Protein AF-A0A3D0XBM6-F1 (afdb_monomer)

Sequence (78 aa):
LVISNFTLCADCSHGRRPSFIGAARPEIANPLYEYFCQKLLDNDVGVVEKGIFGADMQVSLLNDGPVTIDINSKDLKR

Solvent-accessible surface area (backbone atoms only — not comparable to full-atom values): 5404 Å² total; per-residue (Å²): 109,51,68,87,65,63,72,80,42,46,46,62,90,63,77,93,61,67,41,50,85,78,35,70,55,68,88,57,39,51,60,49,51,54,49,50,56,50,50,41,51,75,64,70,65,63,78,81,48,70,63,64,83,93,57,92,80,88,85,88,82,84,75,85,83,74,81,84,84,89,84,57,81,87,76,58,82,130

Secondary structure (DSSP, 8-state):
-B---GGGG-B-SSSSS-B-TTSPPHHHHHHHHHHHHHHHHHTT-----B--TTS--------SS-------TTT---

Mean predicted aligned error: 3.13 Å

pLDDT: mean 95.81, std 4.39, range [64.12, 98.56]

Foldseek 3Di:
DDEDDQCVCWDPPDDDDTDSPRGDDPVPSVVVSVVVLVVCVVVVVPDRDYDDPPDDDDDDDDQVPNDDDDDDPVPDDD

Radius of gyration: 14.58 Å; Cα contacts (8 Å, |Δi|>4): 52; chains: 1; bounding box: 35×35×42 Å

Nearest PDB structures (foldseek):
  1jke-assembly1_A  TM=9.298E-01  e=5.323E-04  Escherichia coli
  2dbo-assembly1_A-2  TM=9.581E-01  e=1.499E-03  Aquifex aeolicus VF5
  3koc-assembly1_A  TM=9.151E-01  e=9.028E-03  Plasmodium falciparum 3D7
  3lmv-assembly3_F  TM=9.166E-01  e=5.824E-02  Plasmodium falciparum 3D7

Structure (mmCIF, N/CA/C/O backbone):
data_AF-A0A3D0XBM6-F1
#
_entry.id   AF-A0A3D0XBM6-F1
#
loop_
_atom_site.group_PDB
_atom_site.id
_atom_site.type_symbol
_atom_site.label_atom_id
_atom_site.label_alt_id
_atom_site.label_comp_id
_atom_site.label_asym_id
_atom_site.label_entity_id
_atom_site.label_seq_id
_atom_site.pdbx_PDB_ins_code
_atom_site.Cartn_x
_atom_site.Cartn_y
_atom_site.Cartn_z
_atom_site.occupancy
_atom_site.B_iso_or_equiv
_atom_site.auth_seq_id
_atom_site.auth_comp_id
_atom_site.auth_asym_id
_atom_site.auth_atom_id
_atom_site.pdbx_PDB_model_num
ATOM 1 N N . LEU A 1 1 ? -5.903 -1.080 7.518 1.00 96.44 1 LEU A N 1
ATOM 2 C CA . LEU A 1 1 ? -5.270 -2.127 6.688 1.00 96.44 1 LEU A CA 1
ATOM 3 C C . LEU A 1 1 ? -4.252 -1.496 5.742 1.00 96.44 1 LEU A C 1
ATOM 5 O O . LEU A 1 1 ? -4.635 -0.665 4.930 1.00 96.44 1 LEU A O 1
ATOM 9 N N . VAL A 1 2 ? -2.975 -1.867 5.850 1.00 97.94 2 VAL A N 1
ATOM 10 C CA . VAL A 1 2 ? -1.881 -1.372 5.004 1.00 97.94 2 VAL A CA 1
ATOM 11 C C . VAL A 1 2 ? -1.260 -2.538 4.245 1.00 97.94 2 VAL A C 1
ATOM 13 O O . VAL A 1 2 ? -0.719 -3.468 4.846 1.00 97.94 2 VAL A O 1
ATOM 16 N N . ILE A 1 3 ? -1.301 -2.465 2.918 1.00 98.38 3 ILE A N 1
ATOM 17 C CA . ILE A 1 3 ? -0.766 -3.486 2.016 1.00 98.38 3 ILE A CA 1
ATOM 18 C C . ILE A 1 3 ? 0.382 -2.877 1.211 1.00 98.38 3 ILE A C 1
ATOM 20 O O . ILE A 1 3 ? 0.201 -1.860 0.544 1.00 98.38 3 ILE A O 1
ATOM 24 N N . SER A 1 4 ? 1.567 -3.490 1.259 1.00 98.12 4 SER A N 1
ATOM 25 C CA . SER A 1 4 ? 2.688 -3.086 0.405 1.00 98.12 4 SER A CA 1
ATOM 26 C C . SER A 1 4 ? 2.339 -3.330 -1.066 1.00 98.12 4 SER A C 1
ATOM 28 O O . SER A 1 4 ? 2.043 -4.468 -1.430 1.00 98.12 4 SER A O 1
ATOM 30 N N . ASN A 1 5 ? 2.410 -2.301 -1.917 1.00 98.12 5 ASN A N 1
ATOM 31 C CA . ASN A 1 5 ? 2.116 -2.439 -3.343 1.00 98.12 5 ASN A CA 1
ATOM 32 C C . ASN A 1 5 ? 3.121 -1.687 -4.232 1.00 98.12 5 ASN A C 1
ATOM 34 O O . ASN A 1 5 ? 3.009 -0.480 -4.439 1.00 98.12 5 ASN A O 1
ATOM 38 N N . PHE A 1 6 ? 4.091 -2.411 -4.795 1.00 97.69 6 PHE A N 1
ATOM 39 C CA . PHE A 1 6 ? 5.112 -1.822 -5.669 1.00 97.69 6 PHE A CA 1
ATOM 40 C C . PHE A 1 6 ? 4.566 -1.410 -7.044 1.00 97.69 6 PHE A C 1
ATOM 42 O O . PHE A 1 6 ? 5.193 -0.601 -7.729 1.00 97.69 6 PHE A O 1
ATOM 49 N N . THR A 1 7 ? 3.409 -1.938 -7.466 1.00 96.94 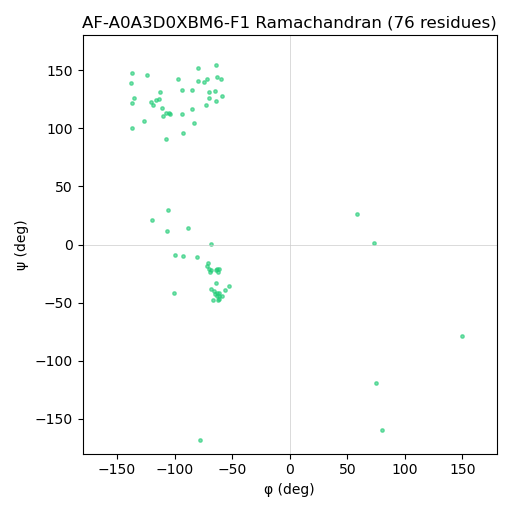7 THR A N 1
ATOM 50 C CA . THR A 1 7 ? 2.878 -1.656 -8.806 1.00 96.94 7 THR A CA 1
ATOM 51 C C . THR A 1 7 ? 2.365 -0.229 -8.949 1.00 96.94 7 THR A C 1
ATOM 53 O O . THR A 1 7 ? 2.217 0.243 -10.069 1.00 96.94 7 T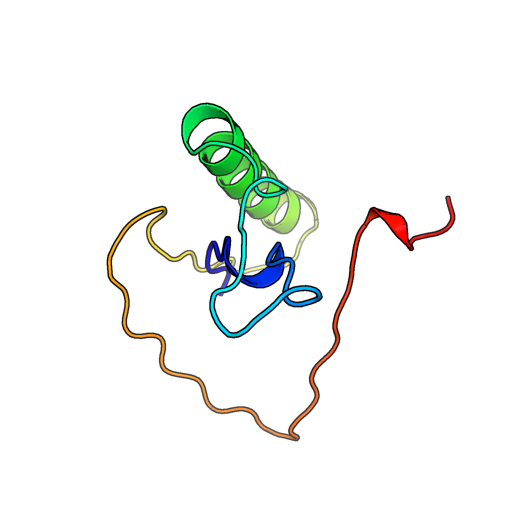HR A O 1
ATOM 56 N N . LEU A 1 8 ? 2.140 0.482 -7.840 1.00 96.69 8 LEU A N 1
ATOM 57 C CA . LEU A 1 8 ? 1.841 1.918 -7.850 1.00 96.69 8 LEU A CA 1
ATOM 58 C C . LEU A 1 8 ? 3.017 2.751 -8.387 1.00 96.69 8 LEU A C 1
ATOM 60 O O . LEU A 1 8 ? 2.817 3.853 -8.879 1.00 96.69 8 LEU A O 1
ATOM 64 N N . CYS A 1 9 ? 4.243 2.220 -8.344 1.00 95.88 9 CYS A N 1
ATOM 65 C CA . CYS A 1 9 ? 5.431 2.854 -8.919 1.00 95.88 9 CYS A CA 1
ATOM 66 C C . CYS A 1 9 ? 5.656 2.490 -10.400 1.00 95.88 9 CYS A C 1
ATOM 68 O O . CYS A 1 9 ? 6.765 2.671 -10.908 1.00 95.88 9 CYS A O 1
ATOM 70 N N . ALA A 1 10 ? 4.655 1.921 -11.076 1.00 96.38 10 ALA A N 1
ATOM 71 C CA . ALA A 1 10 ? 4.748 1.545 -12.478 1.00 96.38 10 ALA A CA 1
ATOM 72 C C . ALA A 1 10 ? 4.918 2.761 -13.399 1.00 96.38 10 ALA A C 1
ATOM 74 O O . ALA A 1 10 ? 4.136 3.707 -13.351 1.00 96.38 10 ALA A O 1
ATOM 75 N N . ASP A 1 11 ? 5.880 2.677 -14.312 1.00 95.75 11 ASP A N 1
ATOM 76 C CA . ASP A 1 11 ? 5.922 3.501 -15.512 1.00 95.75 11 ASP A CA 1
ATOM 77 C C . ASP A 1 11 ? 5.242 2.749 -16.664 1.00 95.75 11 ASP A C 1
ATOM 79 O O . ASP A 1 11 ? 5.728 1.718 -17.144 1.00 95.75 11 ASP A O 1
ATOM 83 N N . CYS A 1 12 ? 4.098 3.279 -17.092 1.00 95.31 12 CYS A N 1
ATOM 84 C CA . CYS A 1 12 ? 3.275 2.750 -18.180 1.00 95.31 12 CYS A CA 1
ATOM 85 C C . CYS A 1 12 ? 3.357 3.604 -19.458 1.00 95.31 12 CYS A C 1
ATOM 87 O O . CYS A 1 12 ? 2.545 3.421 -20.363 1.00 95.31 12 CY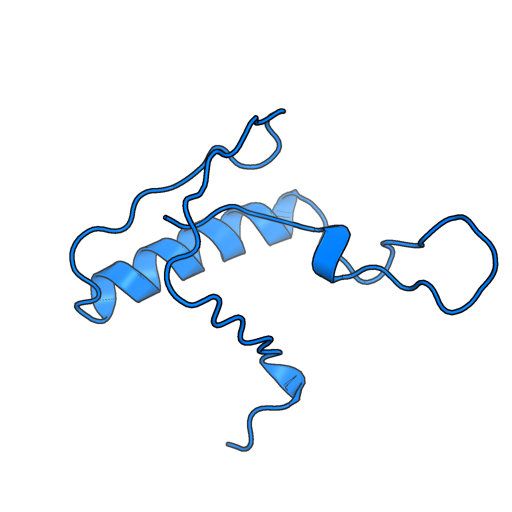S A O 1
ATOM 89 N N . SER A 1 13 ? 4.299 4.548 -19.549 1.00 95.06 13 SER A N 1
ATOM 90 C CA . SER A 1 13 ? 4.395 5.481 -20.682 1.00 95.06 13 SER A CA 1
ATOM 91 C C . SER A 1 13 ? 4.847 4.827 -21.998 1.00 95.06 13 SER A C 1
ATOM 93 O O . SER A 1 13 ? 4.569 5.363 -23.070 1.00 95.06 13 SER A O 1
ATOM 95 N N . HIS A 1 14 ? 5.501 3.658 -21.945 1.00 90.69 14 HIS A N 1
ATOM 96 C CA . HIS A 1 14 ? 6.079 2.989 -23.115 1.00 90.69 14 HIS A CA 1
ATOM 97 C C . HIS A 1 14 ? 5.599 1.534 -23.268 1.00 90.69 14 HIS A C 1
ATOM 99 O O . HIS A 1 14 ? 6.069 0.621 -22.591 1.00 90.69 14 HIS A O 1
ATOM 105 N N . GLY A 1 15 ? 4.716 1.294 -24.243 1.00 91.25 15 GLY A N 1
ATOM 106 C CA . GLY A 1 15 ? 4.274 -0.050 -24.636 1.00 91.25 15 GLY A CA 1
ATOM 107 C C . GLY A 1 15 ? 3.193 -0.655 -23.731 1.00 91.25 15 GLY A C 1
ATOM 108 O O . GLY A 1 15 ? 2.452 0.051 -23.060 1.00 91.25 15 GLY A O 1
ATOM 109 N N . ARG A 1 16 ? 3.055 -1.990 -23.766 1.00 94.44 16 ARG A N 1
ATOM 110 C CA . ARG A 1 16 ? 2.018 -2.741 -23.019 1.00 94.44 16 ARG A CA 1
ATOM 111 C C . ARG A 1 16 ? 2.517 -3.378 -21.720 1.00 94.44 16 ARG A C 1
ATOM 113 O O . ARG A 1 16 ? 1.717 -3.930 -20.973 1.00 94.44 16 ARG A O 1
ATOM 120 N N . ARG A 1 17 ? 3.831 -3.358 -21.475 1.00 96.25 17 ARG A N 1
ATOM 121 C CA . ARG A 1 17 ? 4.455 -3.935 -20.280 1.00 96.25 17 ARG A CA 1
ATOM 122 C C . ARG A 1 17 ? 4.917 -2.793 -19.373 1.00 96.25 17 ARG A C 1
ATOM 124 O O . ARG A 1 17 ? 5.860 -2.108 -19.760 1.00 96.25 17 ARG A O 1
ATOM 131 N N . PRO A 1 18 ? 4.314 -2.618 -18.188 1.00 96.38 18 PRO A N 1
ATOM 132 C CA . PRO A 1 18 ? 4.789 -1.636 -17.225 1.00 96.38 18 PRO A CA 1
ATOM 133 C C . PRO A 1 18 ? 6.234 -1.909 -16.797 1.00 96.38 18 PRO A C 1
ATOM 135 O O . PRO A 1 18 ? 6.637 -3.066 -16.625 1.00 96.38 18 PRO A O 1
ATOM 138 N N . SER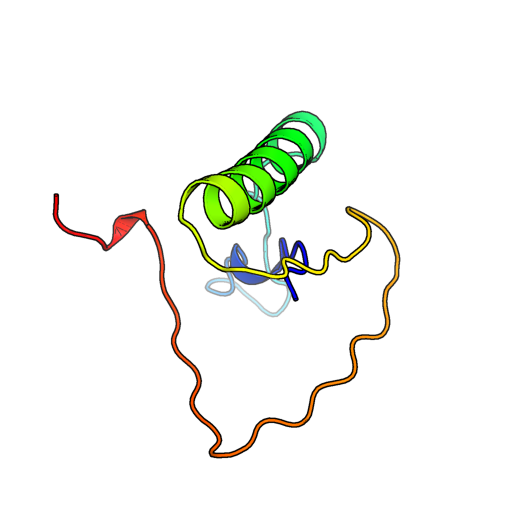 A 1 19 ? 7.003 -0.842 -16.607 1.00 96.62 19 SER A N 1
ATOM 139 C CA . SER A 1 19 ? 8.323 -0.883 -15.978 1.00 96.62 19 SER A CA 1
ATOM 140 C C . SER A 1 19 ? 8.201 -0.522 -14.501 1.00 96.62 19 SER A C 1
ATOM 142 O O . SER A 1 19 ? 7.444 0.369 -14.142 1.00 96.62 19 SER A O 1
ATOM 144 N N . PHE A 1 20 ? 8.974 -1.174 -13.636 1.00 96.56 20 PHE A N 1
ATOM 145 C CA . PHE A 1 20 ? 8.974 -0.908 -12.189 1.00 96.56 20 PHE A CA 1
ATOM 146 C C . PHE A 1 20 ? 10.342 -0.449 -11.690 1.00 96.56 20 PHE A C 1
ATOM 148 O O . PHE A 1 20 ? 10.650 -0.565 -10.509 1.00 96.56 20 PHE A O 1
ATOM 155 N N . ILE A 1 21 ? 11.187 0.063 -12.588 1.00 95.38 21 ILE A N 1
ATOM 156 C CA . ILE A 1 21 ? 12.558 0.467 -12.252 1.00 95.38 21 ILE A CA 1
ATOM 157 C C . ILE A 1 21 ? 12.608 1.596 -11.208 1.00 95.38 21 ILE A C 1
ATOM 159 O O . ILE A 1 21 ? 13.604 1.742 -10.508 1.00 95.38 21 ILE A O 1
ATOM 163 N N . GLY A 1 22 ? 11.528 2.378 -11.093 1.00 92.50 22 GLY A N 1
ATOM 164 C CA . GLY A 1 22 ? 11.370 3.419 -10.078 1.00 92.50 22 GLY A CA 1
ATOM 165 C C . GLY A 1 22 ? 10.938 2.904 -8.701 1.00 92.50 22 GLY A C 1
ATOM 166 O O . GLY A 1 22 ? 10.976 3.673 -7.741 1.00 92.50 22 GLY A O 1
ATOM 167 N N . ALA A 1 23 ? 10.530 1.636 -8.579 1.00 96.94 23 ALA A N 1
ATOM 168 C CA . ALA A 1 23 ? 10.205 1.037 -7.291 1.00 96.94 23 ALA A CA 1
ATOM 169 C C . ALA A 1 23 ? 11.490 0.748 -6.502 1.00 96.94 23 ALA A C 1
ATOM 171 O O . ALA A 1 23 ? 12.490 0.278 -7.048 1.00 96.94 23 ALA A O 1
ATOM 172 N N . ALA A 1 24 ? 11.462 1.002 -5.193 1.00 97.38 24 ALA A N 1
ATOM 173 C CA . ALA A 1 24 ? 12.570 0.635 -4.323 1.00 97.38 24 ALA A CA 1
ATOM 174 C C . ALA A 1 24 ? 12.757 -0.891 -4.298 1.00 97.38 24 ALA A C 1
ATOM 176 O O . ALA A 1 24 ? 11.788 -1.654 -4.306 1.00 97.38 24 ALA A O 1
ATOM 177 N N . ARG A 1 25 ? 14.014 -1.341 -4.226 1.00 97.75 25 ARG A N 1
ATOM 178 C CA . ARG A 1 25 ? 14.320 -2.768 -4.079 1.00 97.75 25 ARG A CA 1
ATOM 179 C C . ARG A 1 25 ? 13.789 -3.322 -2.745 1.00 97.75 25 ARG A C 1
ATOM 181 O O . ARG A 1 25 ? 13.704 -2.553 -1.784 1.00 97.75 25 ARG A O 1
ATOM 188 N N . PRO A 1 26 ? 13.506 -4.637 -2.635 1.00 97.56 26 PRO A N 1
ATOM 189 C CA . PRO A 1 26 ? 12.940 -5.243 -1.426 1.00 97.56 26 PRO A CA 1
ATOM 190 C C . PRO A 1 26 ? 13.712 -4.941 -0.138 1.00 97.56 26 PRO A C 1
ATOM 192 O O . PRO A 1 26 ? 13.097 -4.725 0.905 1.00 97.56 26 PRO A O 1
ATOM 195 N N . GLU A 1 27 ? 15.044 -4.862 -0.214 1.00 97.94 27 GLU A N 1
ATOM 196 C CA . GLU A 1 27 ? 15.907 -4.635 0.951 1.00 97.94 27 GLU A CA 1
ATOM 197 C C . GLU A 1 27 ? 15.743 -3.225 1.541 1.00 97.94 27 GLU A C 1
ATOM 199 O O . GLU A 1 27 ? 16.043 -3.006 2.709 1.00 97.94 27 GLU A O 1
ATOM 204 N N . ILE A 1 28 ? 15.243 -2.278 0.742 1.00 98.12 28 ILE A N 1
ATOM 205 C CA . ILE A 1 28 ? 14.933 -0.903 1.156 1.00 98.12 28 ILE A CA 1
ATOM 206 C C . ILE A 1 28 ? 13.427 -0.752 1.407 1.00 98.12 28 ILE A C 1
ATOM 208 O O . ILE A 1 28 ? 13.011 -0.126 2.380 1.00 98.12 28 ILE A O 1
ATOM 212 N N . ALA A 1 29 ? 12.599 -1.338 0.541 1.00 98.19 29 ALA A N 1
ATOM 213 C CA . ALA A 1 29 ? 11.150 -1.199 0.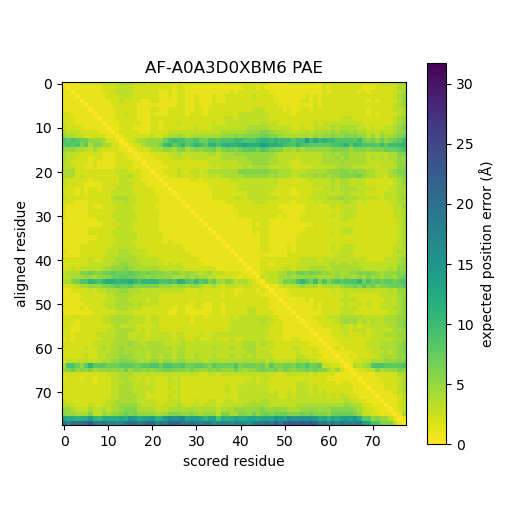577 1.00 98.19 29 ALA A CA 1
ATOM 214 C C . ALA A 1 29 ? 10.517 -1.829 1.826 1.00 98.19 29 ALA A C 1
ATOM 216 O O . ALA A 1 29 ? 9.618 -1.220 2.401 1.00 98.19 29 ALA A O 1
ATOM 217 N N . ASN A 1 30 ? 10.987 -2.999 2.279 1.00 98.50 30 ASN A N 1
ATOM 218 C CA . ASN A 1 30 ? 10.418 -3.644 3.465 1.00 98.50 30 ASN A CA 1
ATOM 219 C C . ASN A 1 30 ? 10.674 -2.840 4.761 1.00 98.50 30 ASN A C 1
ATOM 221 O O . ASN A 1 30 ? 9.710 -2.543 5.465 1.00 98.50 30 ASN A O 1
ATOM 225 N N . PRO A 1 31 ? 11.908 -2.371 5.056 1.00 98.56 31 PRO A N 1
ATOM 226 C CA . PRO A 1 31 ? 12.129 -1.461 6.182 1.00 98.56 31 PRO A CA 1
ATOM 227 C C . PRO A 1 31 ? 11.279 -0.185 6.126 1.00 98.56 31 PRO A C 1
ATOM 229 O O . PRO A 1 31 ? 10.776 0.256 7.156 1.00 98.56 31 PRO A O 1
ATOM 232 N N . LEU A 1 32 ? 11.082 0.401 4.937 1.00 98.44 32 LEU A N 1
ATOM 233 C CA . LEU A 1 32 ? 10.221 1.578 4.769 1.00 98.44 32 LEU A CA 1
ATOM 234 C C . LEU A 1 32 ? 8.738 1.263 5.003 1.00 98.44 32 LEU A C 1
ATOM 236 O O . LEU A 1 32 ? 8.037 2.082 5.592 1.00 98.44 32 LEU A O 1
ATOM 240 N N . TYR A 1 33 ? 8.266 0.093 4.571 1.00 98.50 33 TYR A N 1
ATOM 241 C CA . TYR A 1 33 ? 6.905 -0.380 4.823 1.00 98.50 33 TYR A CA 1
ATOM 242 C C . TYR A 1 33 ? 6.640 -0.558 6.323 1.00 98.50 33 TYR A C 1
ATOM 244 O O . TYR A 1 33 ? 5.648 -0.036 6.837 1.00 98.50 33 TYR A O 1
ATOM 252 N N . GLU A 1 34 ? 7.550 -1.221 7.041 1.00 98.31 34 GLU A N 1
ATOM 253 C CA . GLU A 1 34 ? 7.439 -1.393 8.494 1.00 98.31 34 GLU A CA 1
ATOM 254 C C . GLU A 1 34 ? 7.532 -0.049 9.227 1.00 98.31 34 GLU A C 1
ATOM 256 O O . GLU A 1 34 ? 6.724 0.228 10.113 1.00 98.31 34 GLU A O 1
ATOM 261 N N . TYR A 1 35 ? 8.451 0.829 8.808 1.00 98.25 35 TYR A N 1
ATOM 262 C CA . TYR A 1 35 ? 8.557 2.188 9.340 1.00 98.25 35 TYR A CA 1
ATOM 263 C C . TYR A 1 35 ? 7.265 2.987 9.137 1.00 98.25 35 TYR A C 1
ATOM 265 O O . TYR A 1 35 ? 6.800 3.645 10.064 1.00 98.25 35 TYR A O 1
ATOM 273 N N . PHE A 1 36 ? 6.662 2.919 7.948 1.00 98.06 36 PHE A N 1
ATOM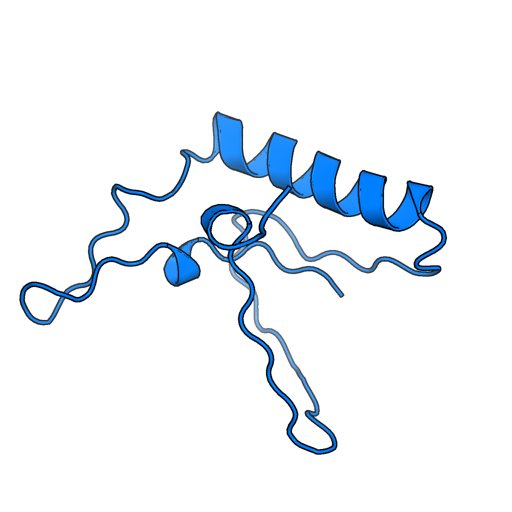 274 C CA . PHE A 1 36 ? 5.398 3.587 7.654 1.00 98.06 36 PHE A CA 1
ATOM 275 C C . PHE A 1 36 ? 4.272 3.077 8.559 1.00 98.06 36 PHE A C 1
ATOM 277 O O . PHE A 1 36 ? 3.570 3.879 9.172 1.00 98.06 36 PHE A O 1
ATOM 284 N N . CYS A 1 37 ? 4.141 1.757 8.709 1.00 97.88 37 CYS A N 1
ATOM 285 C CA . CYS A 1 37 ? 3.138 1.172 9.596 1.00 97.88 37 CYS A CA 1
ATOM 286 C C . CYS A 1 37 ? 3.352 1.590 11.057 1.00 97.88 37 CYS A C 1
ATOM 288 O O . CYS A 1 37 ? 2.389 1.938 11.739 1.00 97.88 37 CYS A O 1
ATOM 290 N N . GLN A 1 38 ? 4.605 1.611 11.523 1.00 97.69 38 GLN A N 1
ATOM 291 C CA . GLN A 1 38 ? 4.936 2.086 12.865 1.00 97.69 38 GLN A CA 1
ATOM 292 C C . GLN A 1 38 ? 4.591 3.568 13.031 1.00 97.69 38 GLN A C 1
ATOM 294 O O . GLN A 1 38 ? 4.012 3.949 14.039 1.00 97.69 38 GLN A O 1
ATOM 299 N N . LYS A 1 39 ? 4.867 4.409 12.028 1.00 97.94 39 LYS A N 1
ATOM 300 C CA . LYS A 1 39 ? 4.520 5.832 12.090 1.00 97.94 39 LYS A CA 1
ATOM 301 C C . LYS A 1 39 ? 3.019 6.074 12.146 1.00 97.94 39 LYS A C 1
ATOM 303 O O . LYS A 1 39 ? 2.614 7.017 12.811 1.00 97.94 39 LYS A O 1
ATOM 308 N N . LEU A 1 40 ? 2.197 5.245 11.508 1.00 97.56 40 LEU A N 1
ATOM 309 C CA . LEU A 1 40 ? 0.744 5.334 11.673 1.00 97.56 40 LEU A CA 1
ATOM 310 C C . LEU A 1 40 ? 0.329 5.054 13.123 1.00 97.56 40 LEU A C 1
ATOM 312 O O . LEU A 1 40 ? -0.466 5.807 13.678 1.00 97.56 40 LEU A O 1
ATOM 316 N N . LEU A 1 41 ? 0.906 4.023 13.749 1.00 95.94 41 LEU A N 1
ATOM 317 C CA . LEU A 1 41 ? 0.667 3.724 15.166 1.00 95.94 41 LEU A CA 1
ATOM 318 C C . LEU A 1 41 ? 1.130 4.873 16.072 1.00 95.94 41 LEU A C 1
ATOM 320 O O . LEU A 1 41 ? 0.389 5.278 16.960 1.00 95.94 41 LEU A O 1
ATOM 324 N N . ASP A 1 42 ? 2.313 5.435 15.808 1.00 97.31 42 ASP A N 1
ATOM 325 C CA . ASP A 1 42 ? 2.867 6.570 16.557 1.00 97.31 42 ASP A CA 1
ATOM 326 C C . ASP A 1 42 ? 2.016 7.854 16.428 1.00 97.31 42 ASP A C 1
ATOM 328 O O . ASP A 1 42 ? 2.158 8.757 17.246 1.00 97.31 42 ASP A O 1
ATOM 332 N N . ASN A 1 43 ? 1.183 7.968 15.384 1.00 97.00 43 ASN A N 1
ATOM 333 C CA . ASN A 1 43 ? 0.314 9.123 15.113 1.00 97.00 43 ASN A CA 1
ATOM 334 C C . ASN A 1 43 ? -1.165 8.826 15.425 1.00 97.00 43 ASN A C 1
ATOM 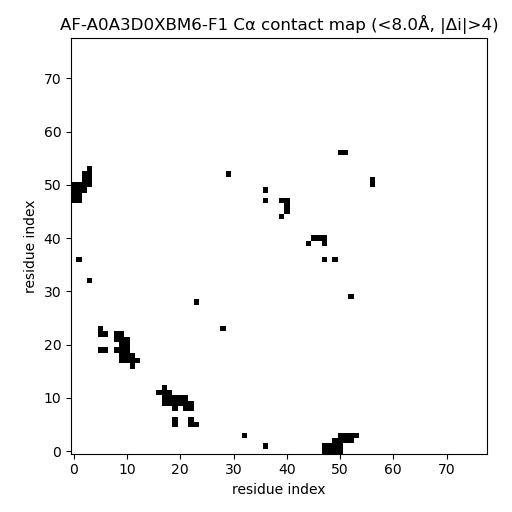336 O O . ASN A 1 43 ? -2.056 9.367 14.773 1.00 97.00 43 ASN A O 1
ATOM 340 N N . ASP A 1 44 ? -1.429 7.943 16.391 1.00 95.56 44 ASP A N 1
ATOM 341 C CA . ASP A 1 44 ? -2.766 7.677 16.938 1.00 95.56 44 ASP A CA 1
ATOM 342 C C . ASP A 1 44 ? -3.814 7.206 15.908 1.00 95.56 44 ASP A C 1
ATOM 344 O O . ASP A 1 44 ? -5.019 7.333 16.121 1.00 95.56 44 ASP A O 1
ATOM 348 N N . VAL A 1 45 ? -3.383 6.573 14.807 1.00 91.50 45 VAL A N 1
ATOM 349 C CA . VAL A 1 45 ? -4.288 5.995 13.785 1.00 91.50 45 VAL A CA 1
ATOM 350 C C . VAL A 1 45 ? -5.071 4.775 14.325 1.00 91.50 45 VAL A C 1
ATOM 352 O O . VAL A 1 45 ? -5.907 4.189 13.638 1.00 91.50 45 VAL A O 1
ATOM 355 N N . GLY A 1 4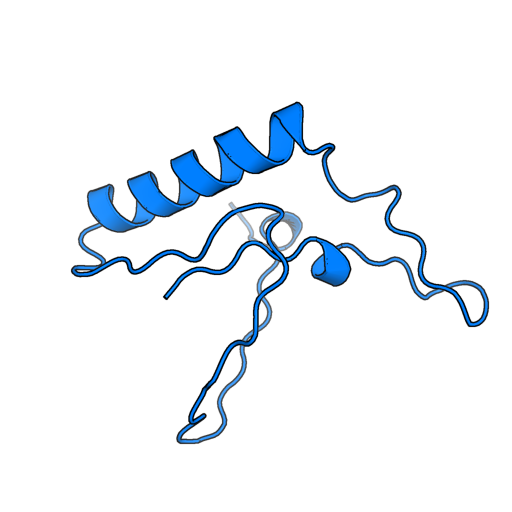6 ? -4.870 4.407 15.593 1.00 90.38 46 GLY A N 1
ATOM 356 C CA . GLY A 1 46 ? -5.575 3.321 16.262 1.00 90.38 46 GLY A CA 1
ATOM 357 C C . GLY A 1 46 ? -5.065 1.961 15.794 1.00 90.38 46 GLY A C 1
ATOM 358 O O . GLY A 1 46 ? -3.893 1.634 15.973 1.00 90.38 46 GLY A O 1
ATOM 359 N N . VAL A 1 47 ? -5.944 1.142 15.211 1.00 93.88 47 VAL A N 1
ATOM 360 C CA . VAL A 1 47 ? -5.594 -0.212 14.759 1.00 93.88 47 VAL A CA 1
ATOM 361 C C . VAL A 1 47 ? -4.992 -0.173 13.354 1.00 93.88 47 VAL A C 1
ATOM 363 O O . VAL A 1 47 ? -5.666 0.145 12.373 1.00 93.88 47 VAL A O 1
ATOM 366 N N . VAL A 1 48 ? -3.725 -0.575 13.242 1.00 96.44 48 VAL A N 1
ATOM 367 C CA . VAL A 1 48 ? -3.020 -0.709 11.961 1.00 96.44 48 VAL A CA 1
ATOM 368 C C . VAL A 1 48 ? -2.849 -2.187 11.621 1.00 96.44 48 VAL A C 1
ATOM 370 O O . VAL A 1 48 ? -1.869 -2.830 11.989 1.00 96.44 48 VAL A O 1
ATOM 373 N N . GLU A 1 49 ? -3.817 -2.734 10.893 1.00 97.44 49 GLU A N 1
ATOM 374 C CA . GLU A 1 49 ? -3.679 -4.056 10.275 1.00 97.44 49 GLU A CA 1
ATOM 375 C C . GLU A 1 49 ? -2.696 -4.015 9.102 1.00 97.44 49 GLU A C 1
ATOM 377 O O . GLU A 1 49 ? -2.696 -3.054 8.325 1.00 97.44 49 GLU A O 1
ATOM 382 N N . LYS A 1 50 ? -1.898 -5.075 8.947 1.00 97.88 50 LYS A N 1
ATOM 383 C CA . LYS A 1 50 ? -0.832 -5.192 7.945 1.00 97.88 50 LYS A CA 1
ATOM 384 C C . LYS A 1 50 ? -1.028 -6.436 7.082 1.00 97.88 50 LYS A C 1
ATOM 386 O O . LYS A 1 50 ? -1.477 -7.468 7.574 1.00 97.88 50 LYS A O 1
ATOM 391 N N . GLY A 1 51 ? -0.660 -6.333 5.809 1.00 97.75 51 GLY A N 1
ATOM 392 C CA . GLY A 1 51 ? -0.410 -7.498 4.959 1.00 97.75 51 GLY A CA 1
ATOM 393 C C . GLY A 1 51 ? 0.954 -8.131 5.247 1.00 97.75 51 GLY A C 1
ATOM 394 O O . GLY A 1 51 ? 1.631 -7.781 6.214 1.00 97.75 51 GLY A O 1
ATOM 395 N N . ILE A 1 52 ? 1.378 -9.043 4.372 1.00 98.06 52 ILE A N 1
ATOM 396 C CA . ILE A 1 52 ? 2.700 -9.674 4.431 1.00 98.06 52 ILE A CA 1
ATOM 397 C C . ILE A 1 52 ? 3.523 -9.173 3.243 1.00 98.06 52 ILE A C 1
ATOM 399 O O . ILE A 1 52 ? 3.166 -9.408 2.087 1.00 98.06 52 ILE A O 1
ATOM 403 N N . PHE A 1 53 ? 4.625 -8.473 3.518 1.00 98.19 53 PHE A N 1
ATOM 404 C CA . PHE A 1 53 ? 5.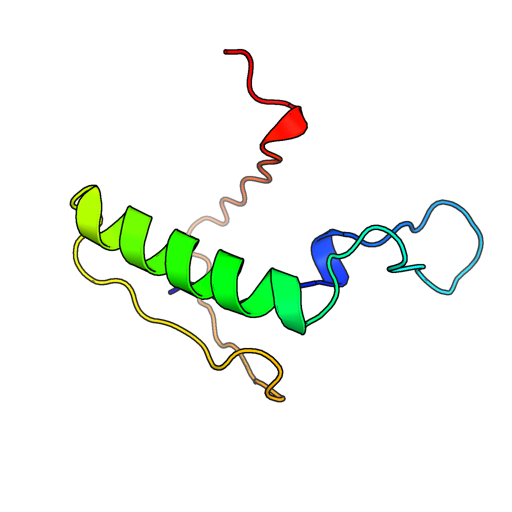485 -7.924 2.471 1.00 98.19 53 PHE A CA 1
ATOM 405 C C . PHE A 1 53 ? 6.024 -9.037 1.559 1.00 98.19 53 PHE A C 1
ATOM 407 O O . PHE A 1 53 ? 6.608 -10.013 2.027 1.00 98.19 53 PHE A O 1
ATOM 414 N N . GLY A 1 54 ? 5.854 -8.873 0.245 1.00 95.75 54 GLY A N 1
ATOM 415 C CA . GLY A 1 54 ? 6.370 -9.804 -0.766 1.00 95.75 54 GLY A CA 1
ATOM 416 C C . GLY A 1 54 ? 5.628 -11.141 -0.876 1.00 95.75 54 GLY A C 1
ATOM 417 O O . GLY A 1 54 ? 6.023 -11.968 -1.694 1.00 95.75 54 GLY A O 1
ATOM 418 N N . ALA A 1 55 ? 4.570 -11.362 -0.092 1.00 97.69 55 ALA A N 1
ATOM 419 C CA . ALA A 1 55 ? 3.724 -12.541 -0.229 1.00 97.69 55 ALA A CA 1
ATOM 420 C C . ALA A 1 55 ? 2.718 -12.384 -1.378 1.00 97.69 55 ALA A C 1
ATOM 422 O O . ALA A 1 55 ? 2.275 -11.275 -1.687 1.00 97.69 55 ALA A O 1
ATOM 423 N N . ASP A 1 56 ? 2.315 -13.511 -1.965 1.00 97.94 56 ASP A N 1
ATOM 424 C CA . ASP A 1 56 ? 1.107 -13.570 -2.786 1.00 97.94 56 ASP A CA 1
ATOM 425 C C . ASP A 1 56 ? -0.121 -13.420 -1.881 1.00 97.94 56 ASP A C 1
ATOM 427 O O . ASP A 1 56 ? -0.256 -14.125 -0.877 1.00 97.94 56 ASP A O 1
ATOM 431 N N . MET A 1 57 ? -0.989 -12.461 -2.196 1.00 98.06 57 MET A N 1
ATOM 432 C CA . MET A 1 57 ? -2.104 -12.074 -1.335 1.00 98.06 57 MET A CA 1
ATOM 433 C C . MET A 1 57 ? -3.375 -11.857 -2.143 1.00 98.06 57 MET A C 1
ATOM 435 O O . MET A 1 57 ? -3.371 -11.202 -3.183 1.00 98.06 57 MET A O 1
ATOM 439 N N . GLN A 1 58 ? -4.488 -12.328 -1.589 1.00 98.00 58 GLN A N 1
ATOM 440 C CA . GLN A 1 58 ? -5.831 -12.001 -2.053 1.00 98.00 58 GLN A CA 1
ATOM 441 C C . GLN A 1 58 ? -6.443 -11.004 -1.065 1.00 98.00 58 GLN A C 1
ATOM 443 O O . GLN A 1 58 ? -6.665 -11.341 0.097 1.00 98.00 58 GLN A O 1
ATOM 448 N N . VAL A 1 59 ? -6.671 -9.764 -1.505 1.00 96.88 59 VAL A N 1
ATOM 449 C CA . VAL A 1 59 ? -7.176 -8.679 -0.648 1.00 96.88 59 VAL A CA 1
ATOM 450 C C . VAL A 1 59 ? -8.652 -8.436 -0.949 1.00 96.88 59 VAL A C 1
ATOM 452 O O . VAL A 1 59 ? -9.001 -7.951 -2.023 1.00 96.88 59 VAL A O 1
ATOM 455 N N . SER A 1 60 ? -9.525 -8.751 0.006 1.00 97.44 60 SER A N 1
ATOM 456 C CA . SER A 1 60 ? -10.940 -8.383 -0.061 1.00 97.44 60 SER A CA 1
ATOM 457 C C . SER A 1 60 ? -11.146 -6.965 0.459 1.00 97.44 60 SER A C 1
ATOM 459 O O . SER A 1 60 ? -10.680 -6.639 1.551 1.00 97.44 60 SER A O 1
ATOM 461 N N . LEU A 1 61 ? -11.903 -6.149 -0.272 1.00 96.62 61 LEU A N 1
ATOM 462 C CA . LEU A 1 61 ? -12.384 -4.864 0.223 1.00 96.62 61 LEU A CA 1
ATOM 463 C C . LEU A 1 61 ? -13.851 -4.642 -0.154 1.00 96.62 61 LEU A C 1
ATOM 465 O O . LEU A 1 61 ? -14.297 -5.059 -1.221 1.00 96.62 61 LEU A O 1
ATOM 469 N N . LEU A 1 62 ? -14.576 -3.943 0.717 1.00 97.44 62 LEU A N 1
ATOM 470 C CA . LEU A 1 62 ? -15.861 -3.324 0.413 1.00 97.44 62 LEU A CA 1
ATOM 471 C C . LEU A 1 62 ? -15.638 -1.811 0.415 1.00 97.44 62 LEU A C 1
ATOM 473 O O . LEU A 1 62 ? -15.349 -1.235 1.460 1.00 97.44 62 LEU A O 1
ATOM 477 N N . ASN A 1 63 ? -15.713 -1.182 -0.756 1.00 97.00 63 ASN A N 1
ATOM 478 C CA . ASN A 1 63 ? -15.508 0.259 -0.889 1.00 97.00 63 ASN A CA 1
ATOM 479 C C . ASN A 1 63 ? -16.858 0.987 -0.805 1.00 97.00 63 ASN A C 1
ATOM 481 O O . ASN A 1 63 ? -17.578 1.069 -1.799 1.00 97.00 63 ASN A O 1
ATOM 485 N N . ASP A 1 64 ? -17.212 1.464 0.387 1.00 95.56 64 ASP A N 1
ATOM 486 C CA . ASP A 1 64 ? -18.470 2.169 0.654 1.00 95.56 64 ASP A CA 1
ATOM 487 C C . ASP A 1 64 ? -18.347 3.661 0.270 1.00 95.56 64 ASP A C 1
ATOM 489 O O . ASP A 1 64 ? -17.644 4.429 0.929 1.00 95.56 64 ASP A O 1
ATOM 493 N N . GLY A 1 65 ? -18.949 4.049 -0.865 1.00 90.56 65 GLY A N 1
ATOM 494 C CA . GLY A 1 65 ? -18.789 5.362 -1.514 1.00 90.56 65 GLY A CA 1
ATOM 495 C C . GLY A 1 65 ? -18.948 5.289 -3.045 1.00 90.56 65 GLY A C 1
ATOM 496 O O . GLY A 1 65 ? -20.021 5.606 -3.552 1.00 90.56 65 GLY A O 1
ATOM 497 N N . PRO A 1 66 ? -17.945 4.843 -3.821 1.00 94.69 66 PRO A N 1
ATOM 498 C CA . PRO A 1 66 ? -16.553 4.658 -3.442 1.00 94.69 66 PRO A CA 1
ATOM 499 C C . PRO A 1 66 ? -15.807 5.995 -3.450 1.00 94.69 66 PRO A C 1
ATOM 501 O O . PRO A 1 66 ? -15.966 6.817 -4.353 1.00 94.69 66 PRO A O 1
ATOM 504 N N . VAL A 1 67 ? -14.935 6.186 -2.466 1.00 97.06 67 VAL A N 1
ATOM 505 C CA . VAL A 1 67 ? -13.967 7.287 -2.465 1.00 97.06 67 VAL A CA 1
ATOM 506 C C . VAL A 1 67 ? -12.583 6.680 -2.613 1.00 97.06 67 VAL A C 1
ATOM 508 O O . VAL A 1 67 ? -12.230 5.707 -1.953 1.00 97.06 67 VAL A O 1
ATOM 511 N N . THR A 1 68 ? -11.790 7.216 -3.530 1.00 97.31 68 THR A N 1
ATOM 512 C CA . THR A 1 68 ? -10.409 6.782 -3.746 1.00 97.31 68 THR A CA 1
ATOM 513 C C . THR A 1 68 ? -9.553 8.020 -3.892 1.00 97.31 68 THR A C 1
ATOM 515 O O . THR A 1 68 ? -9.862 8.900 -4.691 1.00 97.31 68 THR A O 1
ATOM 518 N N . ILE A 1 69 ? -8.506 8.097 -3.077 1.00 96.75 69 ILE A N 1
ATOM 519 C CA . ILE A 1 69 ? -7.588 9.228 -3.036 1.00 96.75 69 ILE A CA 1
ATOM 520 C C . ILE A 1 69 ? -6.206 8.680 -3.360 1.00 96.75 69 ILE A C 1
ATOM 522 O O . ILE A 1 69 ? -5.727 7.776 -2.676 1.00 96.75 69 ILE A O 1
ATOM 526 N N . ASP A 1 70 ? -5.592 9.222 -4.406 1.00 96.31 70 ASP A N 1
ATOM 527 C CA . ASP A 1 70 ? -4.193 8.970 -4.726 1.00 96.31 70 ASP A CA 1
ATOM 528 C C . ASP A 1 70 ? -3.327 10.063 -4.092 1.00 96.31 70 ASP A C 1
ATOM 530 O O . ASP A 1 70 ? -3.656 11.250 -4.166 1.00 96.31 70 ASP A O 1
ATOM 534 N N . ILE A 1 71 ? -2.248 9.660 -3.422 1.00 96.19 71 ILE A N 1
ATOM 535 C CA . ILE A 1 71 ? -1.333 10.564 -2.724 1.00 96.19 71 ILE A CA 1
ATOM 536 C C . ILE A 1 71 ? 0.094 10.121 -3.014 1.00 96.19 71 ILE A C 1
ATOM 538 O O . ILE A 1 71 ? 0.513 9.026 -2.636 1.00 96.19 71 ILE A O 1
ATOM 542 N N . ASN A 1 72 ? 0.879 11.028 -3.588 1.00 95.00 72 ASN A N 1
ATOM 543 C CA . ASN A 1 72 ? 2.314 10.868 -3.737 1.00 95.00 72 ASN A CA 1
ATOM 544 C C . ASN A 1 72 ? 3.032 11.901 -2.870 1.00 95.00 72 ASN A C 1
ATOM 546 O O . ASN A 1 72 ? 2.806 13.105 -2.984 1.00 95.00 72 ASN A O 1
ATOM 550 N N . SER A 1 73 ? 3.932 11.437 -2.006 1.00 94.19 73 SER A N 1
ATOM 551 C CA . SER A 1 73 ? 4.673 12.312 -1.092 1.00 94.19 73 SER A CA 1
ATOM 552 C C . SER A 1 73 ? 5.539 13.353 -1.808 1.00 94.19 73 SER A C 1
ATOM 554 O O . SER A 1 73 ? 5.864 14.375 -1.209 1.00 94.19 73 SER A O 1
ATOM 556 N N . LYS A 1 74 ? 5.887 13.128 -3.083 1.00 92.94 74 LYS A N 1
ATOM 557 C CA . LYS A 1 74 ? 6.605 14.099 -3.924 1.00 92.94 74 LYS A CA 1
ATOM 558 C C . LYS A 1 74 ? 5.762 15.322 -4.294 1.00 92.94 74 LYS A C 1
ATOM 560 O O . LYS A 1 74 ? 6.338 16.371 -4.565 1.00 92.94 74 LYS A O 1
ATOM 565 N N . ASP A 1 75 ? 4.437 15.193 -4.272 1.00 94.94 75 ASP A N 1
ATOM 566 C CA . ASP A 1 75 ? 3.504 16.256 -4.663 1.00 94.94 75 ASP A CA 1
ATOM 567 C C . ASP A 1 75 ? 3.052 17.105 -3.463 1.00 94.94 75 ASP A C 1
ATOM 569 O O . ASP A 1 75 ? 2.436 18.162 -3.624 1.00 94.94 75 ASP A O 1
ATOM 573 N N . LEU A 1 76 ? 3.380 16.670 -2.241 1.00 92.06 76 LEU A N 1
ATOM 574 C CA . LEU A 1 76 ? 3.084 17.408 -1.020 1.00 92.06 76 LEU A CA 1
ATOM 575 C C . LEU A 1 76 ? 4.013 18.623 -0.906 1.00 92.06 76 LEU A C 1
ATOM 577 O O . LEU A 1 76 ? 5.238 18.495 -0.829 1.00 92.06 76 LEU A O 1
ATOM 581 N N . LYS A 1 77 ? 3.423 19.820 -0.858 1.00 83.25 77 LYS A N 1
ATOM 582 C CA . LYS A 1 77 ? 4.157 21.044 -0.518 1.00 83.25 77 LYS A CA 1
ATOM 583 C C . LYS A 1 77 ? 4.527 20.994 0.965 1.00 83.25 77 LYS A C 1
ATOM 585 O O . LYS A 1 77 ? 3.674 20.682 1.794 1.00 83.25 77 LYS A O 1
ATOM 590 N N . ARG A 1 78 ? 5.796 21.266 1.269 1.00 64.12 78 ARG A N 1
ATOM 591 C CA . ARG A 1 78 ? 6.270 21.464 2.644 1.00 64.12 78 ARG A CA 1
ATOM 592 C C . ARG A 1 78 ? 5.869 22.832 3.170 1.00 64.12 78 ARG A C 1
ATOM 594 O O . ARG A 1 78 ? 5.816 23.770 2.342 1.00 64.12 78 ARG A O 1
#